Protein AF-A0A9D6KEC2-F1 (afdb_monomer_lite)

Foldseek 3Di:
DDDDDDDDDDDPVVVVVLVVVCVVVVHDDSVVVVVVQVVQVVVVHPAPPVRDDDDDDDDDDDPVCNVCPCVVVVVVVVPPDDPDPDPDDDD

Sequence (91 aa):
MSKQAVSVTLRAENLLWLRGQTRTMRVRSISEVLDRLVSTARRGGHVHAASIRSVVGTVRIAADDPDLATADAAVRALFPARPRAVIQTRG

Secondary structure (DSSP, 8-state):
-PPPP------HHHHHHHHHHHHHTT-S-HHHHHHHHHHHHHTT-SS-GGG------PPPPPTT-TT-TTHHHHHHHHS--PPP-------

pLDDT: mean 82.04, std 14.64, range [46.91, 97.69]

Radius of gyration: 20.07 Å; chains: 1; bounding box: 35×53×46 Å

Structure (mmCIF, N/CA/C/O backbone):
data_AF-A0A9D6KEC2-F1
#
_entry.id   AF-A0A9D6KEC2-F1
#
loop_
_atom_site.group_PDB
_atom_site.id
_atom_site.type_symbol
_atom_site.label_atom_id
_atom_site.label_alt_id
_atom_site.label_comp_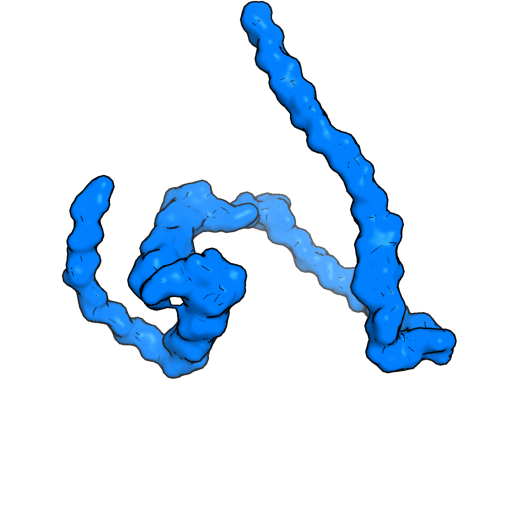id
_atom_site.label_asym_id
_atom_site.label_entity_id
_atom_site.label_seq_id
_atom_site.pdbx_PDB_ins_code
_atom_site.Cartn_x
_atom_site.Cartn_y
_atom_site.Cartn_z
_atom_site.occupancy
_atom_site.B_iso_or_equiv
_atom_site.auth_seq_id
_atom_site.auth_comp_id
_atom_site.auth_asym_id
_atom_site.auth_atom_id
_atom_site.pdbx_PDB_model_num
ATOM 1 N N . MET A 1 1 ? -6.297 14.798 18.523 1.00 53.25 1 MET A N 1
ATOM 2 C CA . MET A 1 1 ? -7.522 13.990 18.712 1.00 53.25 1 MET A CA 1
ATOM 3 C C . MET A 1 1 ? -7.152 12.711 19.441 1.00 53.25 1 MET A C 1
ATOM 5 O O . MET A 1 1 ? -6.080 12.176 19.174 1.00 53.25 1 MET A O 1
ATOM 9 N N . SER A 1 2 ? -7.984 12.261 20.378 1.00 83.00 2 SER A N 1
ATOM 10 C CA . SER A 1 2 ? -7.819 10.968 21.047 1.00 83.00 2 SER A CA 1
ATOM 11 C C . SER A 1 2 ? -8.033 9.826 20.048 1.00 83.00 2 SER A C 1
ATOM 13 O O . SER A 1 2 ? -8.877 9.919 19.159 1.00 83.00 2 SER A O 1
ATOM 15 N N . LYS A 1 3 ? -7.237 8.758 20.163 1.00 85.19 3 LYS A N 1
ATOM 16 C CA . LYS A 1 3 ? -7.410 7.536 19.364 1.00 85.19 3 LYS A CA 1
ATOM 17 C C . LYS A 1 3 ? -8.359 6.597 20.105 1.00 85.19 3 LYS A C 1
ATOM 19 O O . LYS A 1 3 ? -8.178 6.389 21.302 1.00 85.19 3 LYS A O 1
ATOM 24 N N . GLN A 1 4 ? -9.327 6.018 19.400 1.00 92.94 4 GLN A N 1
ATOM 25 C CA . GLN A 1 4 ? -10.224 4.998 19.945 1.00 92.94 4 GLN A CA 1
ATOM 26 C C . GLN A 1 4 ? -9.775 3.609 19.482 1.00 92.94 4 GLN A C 1
ATOM 28 O O . GLN A 1 4 ? -9.465 3.415 18.307 1.00 92.94 4 GLN A O 1
ATOM 33 N N . ALA A 1 5 ? -9.726 2.648 20.405 1.00 94.38 5 ALA A N 1
ATOM 34 C CA . ALA A 1 5 ? -9.419 1.261 20.079 1.00 94.38 5 ALA A CA 1
ATOM 35 C C . ALA A 1 5 ? -10.639 0.566 19.453 1.00 94.38 5 ALA A C 1
ATOM 37 O O . ALA A 1 5 ? -11.767 0.728 19.917 1.00 94.38 5 ALA A O 1
ATOM 38 N N . VAL A 1 6 ? -10.399 -0.208 18.397 1.00 92.94 6 VAL A N 1
ATOM 39 C CA . VAL A 1 6 ? -11.413 -0.930 17.617 1.00 92.94 6 VAL A CA 1
ATOM 40 C C . VAL A 1 6 ? -10.801 -2.234 17.101 1.00 92.94 6 VAL A C 1
ATOM 42 O O . VAL A 1 6 ? -9.621 -2.266 16.750 1.00 92.94 6 VAL A O 1
ATOM 45 N N . SER A 1 7 ? -11.603 -3.300 17.052 1.00 94.81 7 SER A N 1
ATOM 46 C CA . SER A 1 7 ? -11.249 -4.553 16.379 1.00 94.81 7 SER A CA 1
ATOM 47 C C . SER A 1 7 ? -11.747 -4.536 14.934 1.00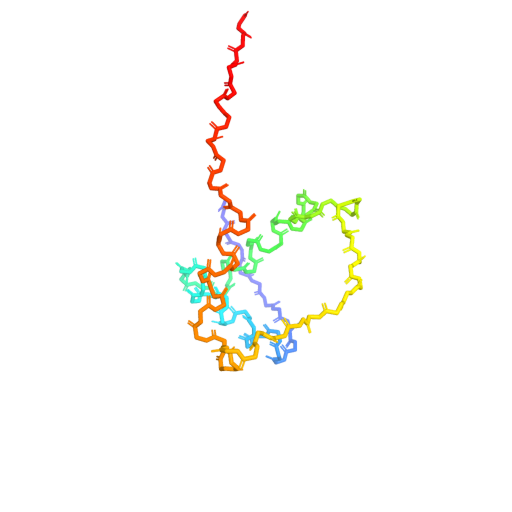 94.81 7 SER A C 1
ATOM 49 O O . SER A 1 7 ? -12.865 -4.102 14.665 1.00 94.81 7 SER A O 1
ATOM 51 N N . VAL A 1 8 ? -10.919 -5.010 14.005 1.00 93.25 8 VAL A N 1
ATOM 52 C CA . VAL A 1 8 ? -11.234 -5.091 12.573 1.00 93.25 8 VAL A CA 1
ATOM 53 C C . VAL A 1 8 ? -10.812 -6.449 12.039 1.00 93.25 8 VAL A C 1
ATOM 55 O O . VAL A 1 8 ? -9.676 -6.879 12.236 1.00 93.25 8 VAL A O 1
ATOM 58 N N . THR A 1 9 ? -11.719 -7.107 11.322 1.00 96.56 9 THR A N 1
ATOM 59 C CA . THR A 1 9 ? -11.450 -8.380 10.652 1.00 96.56 9 THR A CA 1
ATOM 60 C C . THR A 1 9 ? -11.020 -8.113 9.216 1.00 96.56 9 THR A C 1
ATOM 62 O O . THR A 1 9 ? -11.744 -7.484 8.448 1.00 96.56 9 THR A O 1
ATOM 65 N N . LEU A 1 10 ? -9.832 -8.587 8.845 1.00 96.00 10 LEU A N 1
ATOM 66 C CA . LEU A 1 10 ? -9.241 -8.402 7.521 1.00 96.00 10 LEU A CA 1
ATOM 67 C C . LEU A 1 10 ? -8.751 -9.745 6.985 1.00 96.00 10 LEU A C 1
ATOM 69 O O . LEU A 1 10 ? -8.390 -10.634 7.755 1.00 96.00 10 LEU A O 1
ATOM 73 N N . ARG A 1 11 ? -8.695 -9.873 5.657 1.00 97.69 11 ARG A N 1
ATOM 74 C CA . ARG A 1 11 ? -8.058 -11.027 5.011 1.00 97.69 11 ARG A CA 1
ATOM 75 C C . ARG A 1 11 ? -6.568 -11.092 5.367 1.00 97.69 11 ARG A C 1
ATOM 77 O O . ARG A 1 11 ? -5.940 -10.055 5.603 1.00 97.69 11 ARG A O 1
ATOM 84 N N . ALA A 1 12 ? -6.002 -12.297 5.383 1.00 96.38 12 ALA A N 1
ATOM 85 C CA . ALA A 1 12 ? -4.613 -12.520 5.783 1.00 96.38 12 ALA A CA 1
ATOM 86 C C . ALA A 1 12 ? -3.623 -11.761 4.883 1.00 96.38 12 ALA A C 1
ATOM 88 O O . ALA A 1 12 ? -2.671 -11.155 5.377 1.00 96.38 12 ALA A O 1
ATOM 89 N N . GLU A 1 13 ? -3.899 -11.707 3.580 1.00 95.88 13 GLU A N 1
ATOM 90 C CA . GLU A 1 13 ? -3.084 -10.983 2.595 1.00 95.88 13 GLU A CA 1
ATOM 91 C C . GLU A 1 13 ? -3.039 -9.476 2.899 1.00 95.88 13 GLU A C 1
ATOM 93 O O . GLU A 1 13 ? -1.977 -8.853 2.852 1.00 95.88 13 GLU A O 1
ATOM 98 N N . ASN A 1 14 ? -4.173 -8.894 3.305 1.00 95.50 14 ASN A N 1
ATOM 99 C CA . ASN A 1 14 ? -4.257 -7.480 3.680 1.00 95.50 14 ASN A CA 1
ATOM 100 C C . ASN A 1 14 ? -3.474 -7.192 4.966 1.00 95.50 14 ASN A C 1
ATOM 102 O O . ASN A 1 14 ? -2.826 -6.152 5.078 1.00 95.50 14 ASN A O 1
ATOM 106 N N . LEU A 1 15 ? -3.495 -8.116 5.932 1.00 96.00 15 LEU A N 1
ATOM 107 C CA . LEU A 1 15 ? -2.696 -7.998 7.154 1.00 96.00 15 LEU A CA 1
ATOM 108 C C . LEU A 1 15 ? -1.195 -8.067 6.855 1.00 96.00 15 LEU A C 1
ATOM 110 O O . LEU A 1 15 ? -0.423 -7.290 7.423 1.00 96.00 15 LEU A O 1
ATOM 114 N N . LEU A 1 16 ? -0.781 -8.964 5.957 1.00 96.69 16 LEU A N 1
ATOM 115 C CA . LEU A 1 16 ? 0.607 -9.060 5.510 1.00 96.69 16 LEU A CA 1
ATOM 116 C C . LEU A 1 16 ? 1.047 -7.771 4.806 1.00 96.69 16 LEU A C 1
ATOM 118 O O . LEU A 1 16 ? 2.091 -7.212 5.145 1.00 96.69 16 LEU A O 1
ATOM 122 N N . TRP A 1 17 ? 0.221 -7.260 3.893 1.00 96.06 17 TRP A N 1
ATOM 123 C CA . TRP A 1 17 ? 0.482 -6.002 3.200 1.00 96.06 17 TRP A CA 1
ATOM 124 C C . TRP A 1 17 ? 0.610 -4.824 4.180 1.00 96.06 17 TRP A C 1
ATOM 126 O O . TRP A 1 17 ? 1.597 -4.088 4.120 1.00 96.06 17 TRP A O 1
ATOM 136 N N . LEU A 1 18 ? -0.302 -4.691 5.153 1.00 96.25 18 LEU A N 1
ATOM 137 C CA . LEU A 1 18 ? -0.244 -3.641 6.182 1.00 96.25 18 LEU A CA 1
ATOM 138 C C . LEU A 1 18 ? 1.036 -3.718 7.032 1.00 96.25 18 LEU A C 1
ATOM 140 O O . LEU A 1 18 ? 1.633 -2.685 7.334 1.00 96.25 18 LEU A O 1
ATOM 144 N N . ARG A 1 19 ? 1.492 -4.927 7.387 1.00 95.12 19 ARG A N 1
ATOM 145 C CA . ARG A 1 19 ? 2.771 -5.144 8.091 1.00 95.12 19 ARG A CA 1
ATOM 146 C C . ARG A 1 19 ? 3.987 -4.785 7.237 1.00 95.12 19 ARG A C 1
ATOM 148 O O . ARG A 1 19 ? 5.006 -4.374 7.780 1.00 95.12 19 ARG A O 1
ATOM 155 N N . GLY A 1 20 ? 3.909 -4.944 5.919 1.00 96.38 20 GLY A N 1
ATOM 156 C CA . GLY A 1 20 ? 4.935 -4.437 5.007 1.00 96.38 20 GLY A CA 1
ATOM 157 C C . GLY A 1 20 ? 4.986 -2.909 5.027 1.00 96.38 20 GLY A C 1
ATOM 158 O O . GLY A 1 20 ? 6.051 -2.318 5.207 1.00 96.38 20 GLY A O 1
ATOM 159 N N . GLN A 1 21 ? 3.817 -2.268 4.941 1.00 95.75 21 GLN A N 1
ATOM 160 C CA . GLN A 1 21 ? 3.708 -0.809 4.909 1.00 95.75 21 GLN A CA 1
ATOM 161 C C . GLN A 1 21 ? 4.218 -0.127 6.181 1.00 95.75 21 GLN A C 1
ATOM 163 O O . GLN A 1 21 ? 4.774 0.965 6.083 1.00 95.75 21 GLN A O 1
ATOM 168 N N . THR A 1 22 ? 4.106 -0.749 7.362 1.00 95.69 22 THR A N 1
ATOM 169 C CA . THR A 1 22 ? 4.676 -0.158 8.588 1.00 95.69 22 THR A CA 1
ATOM 170 C C . THR A 1 22 ? 6.181 0.076 8.459 1.00 95.69 22 THR A C 1
ATOM 172 O O . THR A 1 22 ? 6.671 1.135 8.852 1.00 95.69 22 THR A O 1
ATOM 175 N N . ARG A 1 23 ? 6.906 -0.864 7.835 1.00 91.75 23 ARG A N 1
ATOM 176 C CA . ARG A 1 23 ? 8.346 -0.739 7.565 1.00 91.75 23 ARG A CA 1
ATOM 177 C C . ARG A 1 23 ? 8.628 0.307 6.492 1.00 91.75 23 ARG A C 1
ATOM 179 O O . ARG A 1 23 ? 9.442 1.198 6.723 1.00 91.75 23 ARG A O 1
ATOM 186 N N . THR A 1 24 ? 7.931 0.238 5.358 1.00 92.38 24 THR A N 1
ATOM 187 C CA . THR A 1 24 ? 8.121 1.171 4.233 1.00 92.38 24 THR A CA 1
ATOM 188 C C . THR A 1 24 ? 7.851 2.620 4.636 1.00 92.38 24 THR A C 1
ATOM 190 O O . THR A 1 24 ? 8.617 3.516 4.294 1.00 92.38 24 THR A O 1
ATOM 193 N N . MET A 1 25 ? 6.793 2.857 5.415 1.00 90.38 25 MET A N 1
ATOM 194 C CA .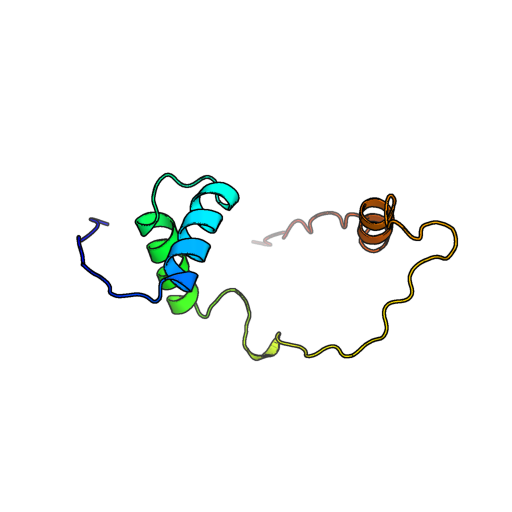 MET A 1 25 ? 6.414 4.189 5.893 1.00 90.38 25 MET A CA 1
ATOM 195 C C . MET A 1 25 ? 7.177 4.635 7.150 1.00 90.38 25 MET A C 1
ATOM 197 O O . MET A 1 25 ? 6.964 5.761 7.600 1.00 90.38 25 MET A O 1
ATOM 201 N N . ARG A 1 26 ? 8.035 3.776 7.725 1.00 91.88 26 ARG A N 1
ATOM 202 C CA . ARG A 1 26 ? 8.761 4.003 8.990 1.00 91.88 26 ARG A CA 1
ATOM 203 C C . ARG A 1 26 ? 7.847 4.398 10.159 1.00 91.88 26 ARG A C 1
ATOM 205 O O . ARG A 1 26 ? 8.193 5.260 10.965 1.00 91.88 26 ARG A O 1
ATOM 212 N N . VAL A 1 27 ? 6.674 3.774 10.252 1.00 93.62 27 VAL A N 1
ATOM 213 C CA . VAL A 1 27 ? 5.707 4.017 11.335 1.00 93.62 27 VAL A CA 1
ATOM 214 C C . VAL A 1 27 ? 5.734 2.897 12.367 1.00 93.62 27 VAL A C 1
ATOM 216 O O . VAL A 1 27 ? 6.144 1.771 12.087 1.00 93.62 27 VAL A O 1
ATOM 219 N N . ARG A 1 28 ? 5.285 3.203 13.588 1.00 90.31 28 ARG A N 1
ATOM 220 C CA . ARG A 1 28 ? 5.470 2.315 14.747 1.00 90.31 28 ARG A CA 1
ATOM 221 C C . ARG A 1 28 ? 4.365 1.275 14.917 1.00 90.31 28 ARG A C 1
ATOM 223 O O . ARG A 1 28 ? 4.500 0.383 15.747 1.00 90.31 28 ARG A O 1
ATOM 230 N N . SER A 1 29 ? 3.261 1.383 14.175 1.00 93.81 29 SER A N 1
ATOM 231 C CA . SER A 1 29 ? 2.116 0.481 14.340 1.00 93.81 29 SER A CA 1
ATOM 232 C C . SER A 1 29 ? 1.277 0.324 13.073 1.00 93.81 29 SER A C 1
ATOM 234 O O . SER A 1 29 ? 1.188 1.233 12.249 1.00 93.81 29 SER A O 1
ATOM 236 N N . ILE A 1 30 ? 0.600 -0.823 12.960 1.00 94.81 30 ILE A N 1
ATOM 237 C CA . ILE A 1 30 ? -0.399 -1.079 11.909 1.00 94.81 30 ILE A CA 1
ATOM 238 C C . ILE A 1 30 ? -1.559 -0.085 12.018 1.00 94.81 30 ILE A C 1
ATOM 240 O O . ILE A 1 30 ? -2.025 0.419 11.000 1.00 94.81 30 ILE A O 1
ATOM 244 N N . SER A 1 31 ? -1.989 0.248 13.239 1.00 94.06 31 SER A N 1
ATOM 245 C CA . SER A 1 31 ? -3.064 1.216 13.473 1.00 94.06 31 SER A CA 1
ATOM 246 C C . SER A 1 31 ? -2.743 2.591 12.891 1.00 94.06 31 SER A C 1
ATOM 248 O O . SER A 1 31 ? -3.637 3.266 12.403 1.00 94.06 31 SER A O 1
ATOM 250 N N . GLU A 1 32 ? -1.474 3.002 12.893 1.00 94.81 32 GLU A N 1
ATOM 251 C CA . GLU A 1 32 ? -1.036 4.263 12.288 1.00 94.81 32 GLU A CA 1
ATOM 252 C C . GLU A 1 32 ? -1.083 4.229 10.753 1.00 94.81 32 GLU A C 1
ATOM 254 O O . GLU A 1 32 ? -1.514 5.201 10.132 1.00 94.81 32 GLU A O 1
ATOM 259 N N . VAL A 1 33 ? -0.712 3.102 10.134 1.00 95.81 33 VAL A N 1
ATOM 260 C CA . VAL A 1 33 ? -0.889 2.902 8.682 1.00 95.81 33 VAL A CA 1
ATOM 261 C C . VAL A 1 33 ? -2.371 2.949 8.322 1.00 95.81 33 VAL A C 1
ATOM 263 O O . VAL A 1 33 ? -2.761 3.666 7.402 1.00 95.81 33 VAL A O 1
ATOM 266 N N . LEU A 1 34 ? -3.202 2.211 9.063 1.00 94.38 34 LEU A N 1
ATOM 267 C CA . LEU A 1 34 ? -4.637 2.128 8.816 1.00 94.38 34 LEU A CA 1
ATOM 268 C C . LEU A 1 34 ? -5.318 3.493 8.983 1.00 94.38 34 LEU A C 1
ATOM 270 O O . LEU A 1 34 ? -6.082 3.902 8.113 1.00 94.38 34 LEU A O 1
ATOM 274 N N . ASP A 1 35 ? -4.988 4.235 10.041 1.00 93.19 35 ASP A N 1
ATOM 275 C CA . ASP A 1 35 ? -5.507 5.585 10.283 1.00 93.19 35 ASP A CA 1
ATOM 276 C C . ASP A 1 35 ? -5.127 6.557 9.155 1.00 93.19 35 ASP A C 1
ATOM 278 O O . ASP A 1 35 ? -5.961 7.326 8.669 1.00 93.19 35 ASP A O 1
ATOM 282 N N . ARG A 1 36 ? -3.888 6.476 8.646 1.00 92.56 36 ARG A N 1
ATOM 283 C CA . ARG A 1 36 ? -3.439 7.284 7.503 1.00 92.56 36 ARG A CA 1
ATOM 284 C C . ARG A 1 36 ? -4.174 6.911 6.213 1.00 92.56 36 ARG A C 1
ATOM 286 O O . ARG A 1 36 ? -4.534 7.816 5.454 1.00 92.56 36 ARG A O 1
ATOM 293 N N . LEU A 1 37 ? -4.420 5.624 5.965 1.00 92.56 37 LEU A N 1
ATOM 294 C CA . LEU A 1 37 ? -5.193 5.155 4.809 1.00 92.56 37 LEU A CA 1
ATOM 295 C C . LEU A 1 37 ? -6.635 5.659 4.865 1.00 92.56 37 LEU A C 1
ATOM 297 O O . LEU A 1 37 ? -7.095 6.277 3.906 1.00 92.56 37 LEU A O 1
ATOM 301 N N . VAL A 1 38 ? -7.314 5.483 6.002 1.00 92.00 38 VAL A N 1
ATOM 302 C CA . VAL A 1 38 ? -8.685 5.971 6.213 1.00 92.00 38 VAL A CA 1
ATOM 303 C C . VAL A 1 38 ? -8.741 7.490 6.063 1.00 92.00 38 VAL A C 1
ATOM 305 O O . VAL A 1 38 ? -9.573 8.012 5.324 1.00 92.00 38 VAL A O 1
ATOM 308 N N . SER A 1 39 ? -7.811 8.211 6.690 1.00 91.81 39 SER A N 1
ATOM 309 C CA . SER A 1 39 ? -7.717 9.669 6.582 1.00 91.81 39 SER A CA 1
ATOM 310 C C . SER A 1 39 ? -7.512 10.137 5.142 1.00 91.81 39 SER A C 1
ATOM 312 O O . SER A 1 39 ? -8.073 11.149 4.730 1.00 91.81 39 SER A O 1
ATOM 314 N N . THR A 1 40 ? -6.709 9.413 4.364 1.00 89.31 40 THR A N 1
ATOM 315 C CA . THR A 1 40 ? -6.471 9.737 2.954 1.00 89.31 40 THR A CA 1
ATOM 316 C C . THR A 1 40 ? -7.704 9.445 2.111 1.00 89.31 40 THR A C 1
ATOM 318 O O . THR A 1 40 ? -8.111 10.303 1.335 1.00 89.31 40 THR A O 1
ATOM 321 N N . ALA A 1 41 ? -8.346 8.292 2.302 1.00 86.31 41 ALA A N 1
ATOM 322 C CA . ALA A 1 41 ? -9.585 7.948 1.612 1.00 86.31 41 ALA A CA 1
ATOM 323 C C . ALA A 1 41 ? -10.683 8.994 1.870 1.00 86.31 41 ALA A C 1
ATOM 325 O O . ALA A 1 41 ? -11.319 9.459 0.928 1.00 86.31 41 ALA A O 1
ATOM 326 N N . ARG A 1 42 ? -10.834 9.459 3.120 1.00 84.44 42 ARG A N 1
ATOM 327 C CA . ARG A 1 42 ? -11.793 10.524 3.473 1.00 84.44 42 ARG A CA 1
ATOM 328 C C . ARG A 1 42 ? -11.496 11.869 2.807 1.00 84.44 42 ARG A C 1
ATOM 330 O O . ARG A 1 42 ? -12.422 12.642 2.602 1.00 84.44 42 ARG A O 1
ATOM 337 N N . ARG A 1 43 ? -10.237 12.152 2.458 1.00 87.25 43 ARG A N 1
ATOM 338 C CA . ARG A 1 43 ? -9.838 13.355 1.703 1.00 87.25 43 ARG A CA 1
ATOM 339 C C . ARG A 1 43 ? -9.984 13.206 0.181 1.00 87.25 43 ARG A C 1
ATOM 341 O O . ARG A 1 43 ? -9.559 14.098 -0.541 1.00 87.25 43 ARG A O 1
ATOM 348 N N . GLY A 1 44 ? -10.561 12.105 -0.308 1.00 76.31 44 GLY A N 1
ATOM 349 C CA . GLY A 1 44 ? -10.694 11.824 -1.742 1.00 76.31 44 GLY A CA 1
ATOM 350 C C . GLY A 1 44 ? -9.572 10.957 -2.326 1.00 76.31 44 GLY A C 1
ATOM 351 O O . GLY A 1 44 ? -9.471 10.834 -3.542 1.00 76.31 44 GLY A O 1
ATOM 352 N N . GLY A 1 45 ? -8.741 10.331 -1.484 1.00 70.12 45 GLY A N 1
ATOM 353 C CA . GLY A 1 45 ? -7.633 9.477 -1.919 1.00 70.12 45 GLY A CA 1
ATOM 354 C C . GLY A 1 45 ? -6.371 10.256 -2.313 1.00 70.12 45 GLY A C 1
ATOM 355 O O . GLY A 1 45 ? -6.273 11.466 -2.129 1.00 70.12 45 GLY A O 1
ATOM 356 N N . HIS A 1 46 ? -5.363 9.543 -2.826 1.00 65.62 46 HIS A N 1
ATOM 357 C CA . HIS A 1 46 ? -4.139 10.151 -3.378 1.00 65.62 46 HIS A CA 1
ATOM 358 C C . HIS A 1 46 ? -4.284 10.574 -4.846 1.00 65.62 46 HIS A C 1
ATOM 360 O O . HIS A 1 46 ? -3.387 11.208 -5.395 1.00 65.62 46 HIS A O 1
ATOM 366 N N . VAL A 1 47 ? -5.381 10.181 -5.492 1.00 60.75 47 VAL A N 1
ATOM 367 C CA . VAL A 1 47 ? -5.562 10.277 -6.937 1.00 60.75 47 VAL A CA 1
ATOM 368 C C . VAL A 1 47 ? -7.000 10.719 -7.173 1.00 60.75 47 VAL A C 1
ATOM 370 O O . VAL A 1 47 ? -7.929 10.037 -6.745 1.00 60.75 47 VAL A O 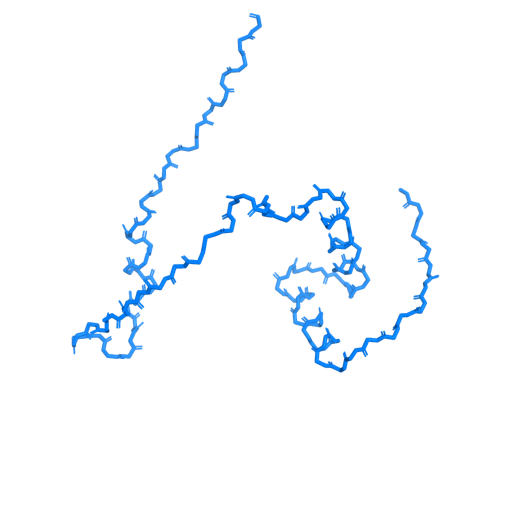1
ATOM 373 N N . HIS A 1 48 ? -7.195 11.859 -7.834 1.00 62.34 48 HIS A N 1
ATOM 374 C CA . HIS A 1 48 ? -8.524 12.242 -8.302 1.00 62.34 48 HIS A CA 1
ATOM 375 C C . HIS A 1 48 ? -8.970 11.179 -9.314 1.00 62.34 48 HIS A C 1
ATOM 377 O O . HIS A 1 48 ? -8.163 10.765 -10.143 1.00 62.34 48 HIS A O 1
ATOM 383 N N . ALA A 1 49 ? -10.230 10.733 -9.302 1.00 62.94 49 ALA A N 1
ATOM 384 C CA . ALA A 1 49 ? -10.688 9.717 -10.265 1.00 62.94 49 ALA A CA 1
ATOM 385 C C . ALA A 1 49 ? -10.371 10.106 -11.729 1.00 62.94 49 ALA A C 1
ATOM 387 O O . ALA A 1 49 ? -10.001 9.261 -12.537 1.00 62.94 49 ALA A O 1
ATOM 388 N N . ALA A 1 50 ? -10.397 11.409 -12.029 1.00 65.19 50 ALA A N 1
ATOM 389 C CA . ALA A 1 50 ? -10.037 11.986 -13.323 1.00 65.19 50 ALA A CA 1
ATOM 390 C C . ALA A 1 50 ? -8.537 11.903 -13.690 1.00 65.19 50 ALA A C 1
ATOM 392 O O . ALA A 1 50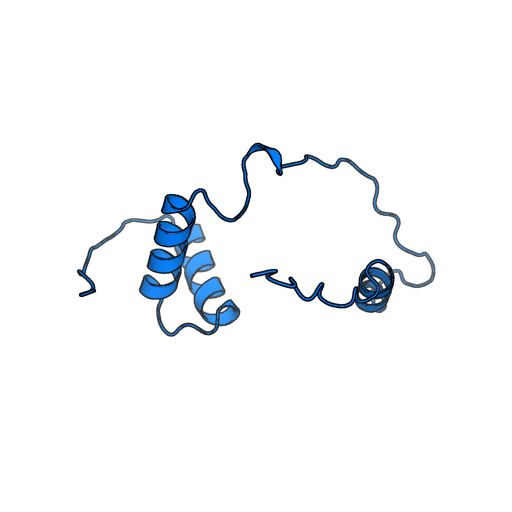 ? -8.185 12.105 -14.849 1.00 65.19 50 ALA A O 1
ATOM 393 N N . SER A 1 51 ? -7.641 11.628 -12.737 1.00 64.31 51 SER A N 1
ATOM 394 C CA . SER A 1 51 ? -6.202 11.470 -12.987 1.00 64.31 51 SER A CA 1
ATOM 395 C C . SER A 1 51 ? -5.761 10.009 -13.130 1.00 64.31 51 SER A C 1
ATOM 397 O O . SER A 1 51 ? -4.583 9.759 -13.380 1.00 64.31 51 SER A O 1
ATOM 399 N N . ILE A 1 52 ? -6.674 9.040 -12.993 1.00 64.25 52 ILE A N 1
ATOM 400 C CA . ILE A 1 52 ? -6.396 7.631 -13.291 1.00 64.25 52 ILE A CA 1
ATOM 401 C C . ILE A 1 52 ? -6.394 7.469 -14.815 1.00 64.25 52 ILE A C 1
ATOM 403 O O . ILE A 1 52 ? -7.432 7.589 -15.461 1.00 64.25 52 ILE A O 1
ATOM 407 N N . ARG A 1 53 ? -5.226 7.192 -15.402 1.00 62.62 53 ARG A N 1
ATOM 408 C CA . ARG A 1 53 ? -5.104 6.807 -16.814 1.00 62.62 53 ARG A CA 1
ATOM 409 C C . ARG A 1 53 ? -4.622 5.368 -16.909 1.00 62.62 53 ARG A C 1
ATOM 411 O O . ARG A 1 53 ? -3.575 5.037 -16.363 1.00 62.62 53 ARG A O 1
ATOM 418 N N . SER A 1 54 ? -5.382 4.532 -17.613 1.00 60.69 54 SER A N 1
ATOM 419 C CA . SER A 1 54 ? -4.893 3.225 -18.050 1.00 60.69 54 SER A CA 1
ATOM 420 C C . SER A 1 54 ? -3.890 3.450 -19.178 1.00 60.69 54 SER A C 1
ATOM 422 O O . SER A 1 54 ? -4.220 4.103 -20.169 1.00 60.69 54 SER A O 1
ATOM 424 N N . VAL A 1 55 ? -2.660 2.968 -19.009 1.00 66.75 55 VAL A N 1
ATOM 425 C CA . VAL A 1 55 ? -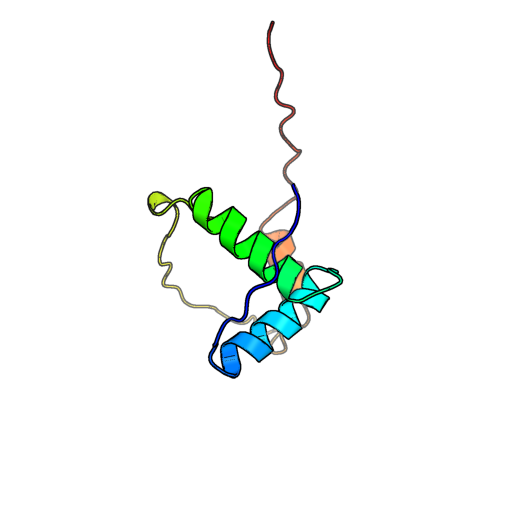1.612 3.052 -20.030 1.00 66.75 55 VAL A CA 1
ATOM 426 C C . VAL A 1 55 ? -1.278 1.631 -20.457 1.00 66.75 55 VAL A C 1
ATOM 428 O O . VAL A 1 55 ? -0.741 0.856 -19.671 1.00 66.75 55 VAL A O 1
ATOM 431 N N . VAL A 1 56 ? -1.611 1.293 -21.702 1.00 72.62 56 VAL A N 1
ATOM 432 C CA . VAL A 1 56 ? -1.183 0.047 -22.347 1.00 72.62 56 VAL A CA 1
ATOM 433 C C . VAL A 1 56 ? 0.023 0.376 -23.218 1.00 72.62 56 VAL A C 1
ATOM 435 O O . VAL A 1 56 ? -0.040 1.281 -24.048 1.00 72.62 56 VAL A O 1
ATOM 438 N N . GLY A 1 57 ? 1.126 -0.339 -23.019 1.00 68.12 57 GLY A N 1
ATOM 439 C CA . GLY A 1 57 ? 2.367 -0.131 -23.757 1.00 68.12 57 GLY A CA 1
ATOM 440 C C . GLY A 1 57 ? 3.261 -1.364 -23.716 1.00 68.12 57 GLY A C 1
ATOM 441 O O . GLY A 1 57 ? 3.045 -2.274 -22.918 1.00 68.12 57 GLY A O 1
ATOM 442 N N . THR A 1 58 ? 4.264 -1.391 -24.592 1.00 78.19 58 THR A N 1
ATOM 443 C CA . THR A 1 58 ? 5.255 -2.475 -24.645 1.00 78.19 58 THR A CA 1
ATOM 444 C C . THR A 1 58 ? 6.538 -2.001 -23.977 1.00 78.19 58 THR A C 1
ATOM 446 O O . THR A 1 58 ? 7.043 -0.932 -24.319 1.00 78.19 58 THR A O 1
ATOM 449 N N . VAL A 1 59 ? 7.080 -2.787 -23.047 1.00 74.44 59 VAL A N 1
ATOM 450 C CA . VAL A 1 59 ? 8.406 -2.534 -22.469 1.00 74.44 59 VAL A CA 1
ATOM 451 C C . VAL A 1 59 ? 9.435 -3.286 -23.304 1.00 74.44 59 VAL A C 1
ATOM 453 O O . VAL A 1 59 ? 9.318 -4.495 -23.491 1.00 74.44 59 VAL A O 1
ATOM 456 N N . ARG A 1 60 ? 10.434 -2.570 -23.828 1.00 79.88 60 ARG A N 1
ATOM 457 C CA . ARG A 1 60 ? 11.604 -3.182 -24.468 1.00 79.88 60 ARG A CA 1
ATOM 458 C C . ARG A 1 60 ? 12.756 -3.166 -23.473 1.00 79.88 60 ARG A C 1
ATOM 460 O O . ARG A 1 60 ? 13.084 -2.106 -22.950 1.00 79.88 60 ARG A O 1
ATOM 467 N N . ILE A 1 61 ? 13.341 -4.332 -23.229 1.00 84.75 61 ILE A N 1
ATOM 468 C CA . ILE A 1 61 ? 14.567 -4.472 -22.441 1.00 84.75 61 ILE A CA 1
ATOM 469 C C . ILE A 1 61 ? 15.749 -4.223 -23.379 1.00 84.75 61 ILE A C 1
ATOM 471 O O . ILE A 1 61 ? 15.738 -4.685 -24.525 1.00 84.75 61 ILE A O 1
ATOM 475 N N . ALA A 1 62 ? 16.720 -3.437 -22.918 1.00 84.81 62 ALA A N 1
ATOM 476 C CA . ALA A 1 62 ? 17.918 -3.136 -23.685 1.00 84.81 62 ALA A CA 1
ATOM 477 C C . ALA A 1 62 ? 18.757 -4.414 -23.835 1.00 84.81 62 ALA A C 1
ATOM 479 O O . ALA A 1 62 ? 18.935 -5.162 -22.877 1.00 84.81 62 ALA A O 1
ATOM 480 N N . ALA A 1 63 ? 19.228 -4.703 -25.049 1.00 87.75 63 ALA A N 1
ATOM 481 C CA . ALA A 1 63 ? 19.932 -5.958 -25.329 1.00 87.75 63 ALA A CA 1
ATOM 482 C C . ALA A 1 63 ? 21.292 -6.048 -24.612 1.00 87.75 63 ALA A C 1
ATOM 484 O O . ALA A 1 63 ? 21.785 -7.142 -24.358 1.00 87.75 63 ALA A O 1
ATOM 485 N N . ASP A 1 64 ? 21.878 -4.896 -24.300 1.00 90.56 64 ASP A N 1
ATOM 486 C CA . ASP A 1 64 ? 23.132 -4.696 -23.579 1.00 90.56 64 ASP A CA 1
ATOM 487 C C . ASP A 1 64 ? 22.961 -4.617 -22.051 1.00 90.56 64 ASP A C 1
ATOM 489 O O . ASP A 1 64 ? 23.956 -4.652 -21.333 1.00 90.56 64 ASP A O 1
ATOM 493 N N . ASP A 1 65 ? 21.722 -4.571 -21.550 1.00 87.56 65 ASP A N 1
ATOM 494 C CA . ASP A 1 65 ? 21.398 -4.634 -20.118 1.00 87.56 65 ASP A CA 1
ATOM 495 C C . ASP A 1 65 ? 20.220 -5.597 -19.851 1.00 87.56 65 ASP A C 1
ATOM 497 O O . ASP A 1 65 ? 19.140 -5.177 -19.412 1.00 87.56 65 ASP A O 1
ATOM 501 N N . PRO A 1 66 ? 20.385 -6.903 -20.143 1.00 88.00 66 PRO A N 1
ATOM 502 C CA . PRO A 1 66 ? 19.313 -7.888 -19.996 1.00 88.00 66 PRO A CA 1
ATOM 503 C C . PRO A 1 66 ? 18.897 -8.101 -18.535 1.00 88.00 66 PRO A C 1
ATOM 505 O O . PRO A 1 66 ? 17.734 -8.399 -18.267 1.00 88.00 66 PRO A O 1
ATOM 508 N N . ASP A 1 67 ? 19.830 -7.904 -17.600 1.00 92.56 67 ASP A N 1
ATOM 509 C CA . ASP A 1 67 ? 19.610 -8.058 -16.159 1.00 92.56 67 ASP A CA 1
ATOM 510 C C . ASP A 1 67 ? 19.086 -6.773 -15.494 1.00 92.56 67 ASP A C 1
ATOM 512 O O . ASP A 1 67 ? 18.876 -6.747 -14.279 1.00 92.56 67 ASP A O 1
ATOM 516 N N . LEU A 1 68 ? 18.840 -5.712 -16.278 1.00 88.88 68 LEU A N 1
ATOM 517 C CA . LEU A 1 68 ? 18.304 -4.427 -15.817 1.00 88.88 68 LEU A CA 1
ATOM 518 C C . LEU A 1 68 ? 19.173 -3.744 -14.748 1.00 88.88 68 LEU A C 1
ATOM 520 O O . LEU A 1 68 ? 18.669 -2.953 -13.942 1.00 88.88 68 LEU A O 1
ATOM 524 N N . ALA A 1 69 ? 20.477 -4.014 -14.738 1.00 93.62 69 ALA A N 1
ATOM 525 C CA . ALA A 1 69 ? 21.411 -3.479 -13.755 1.00 93.62 69 ALA A CA 1
ATOM 526 C C . ALA A 1 69 ? 21.471 -1.941 -13.790 1.00 93.62 69 ALA A C 1
ATOM 528 O O . ALA A 1 69 ? 21.768 -1.303 -12.778 1.00 93.62 69 ALA A O 1
ATOM 529 N N . THR A 1 70 ? 21.155 -1.332 -14.937 1.00 90.75 70 THR A N 1
ATOM 530 C CA . THR A 1 70 ? 21.167 0.123 -15.143 1.00 90.75 70 THR A CA 1
ATOM 531 C C . THR A 1 70 ? 19.772 0.750 -15.226 1.00 90.75 70 THR A C 1
ATOM 533 O O . THR A 1 70 ? 19.652 1.974 -15.350 1.00 90.75 70 THR A O 1
ATOM 536 N N . ALA A 1 71 ? 18.703 -0.044 -15.098 1.00 86.69 71 ALA A N 1
ATOM 537 C CA . ALA A 1 71 ? 17.329 0.414 -15.310 1.00 86.69 71 ALA A CA 1
ATOM 538 C C . ALA A 1 71 ? 16.930 1.583 -14.393 1.00 86.69 71 ALA A C 1
ATOM 540 O O . ALA A 1 71 ? 16.301 2.541 -14.845 1.00 86.69 71 ALA A O 1
ATOM 541 N N . ASP A 1 72 ? 17.357 1.566 -13.129 1.00 84.62 72 ASP A N 1
ATOM 542 C CA . ASP A 1 72 ? 17.109 2.656 -12.179 1.00 84.62 72 ASP A CA 1
ATOM 543 C C . ASP A 1 72 ? 17.713 3.988 -12.647 1.00 84.62 72 ASP A C 1
ATOM 545 O O . ASP A 1 72 ? 17.077 5.043 -12.545 1.00 84.62 72 ASP A O 1
ATOM 549 N N . ALA A 1 73 ? 18.942 3.954 -13.169 1.00 87.81 73 ALA A N 1
ATOM 550 C CA . ALA A 1 73 ? 19.614 5.137 -13.693 1.00 87.81 73 ALA A CA 1
ATOM 551 C C . ALA A 1 73 ? 18.918 5.640 -14.966 1.00 87.81 73 ALA A C 1
ATOM 553 O O . ALA A 1 73 ? 18.657 6.840 -15.089 1.00 87.81 73 ALA A O 1
ATOM 554 N N . ALA A 1 74 ? 18.541 4.724 -15.862 1.00 86.06 74 ALA A N 1
ATOM 555 C CA . ALA A 1 74 ? 17.816 5.039 -17.087 1.00 86.06 74 ALA A CA 1
ATOM 556 C C . ALA A 1 74 ? 16.454 5.697 -16.800 1.00 86.06 74 ALA A C 1
ATOM 558 O O . ALA A 1 74 ? 16.142 6.745 -17.364 1.00 86.06 74 ALA A O 1
ATOM 559 N N . VAL A 1 75 ? 15.663 5.153 -15.866 1.00 86.00 75 VAL A N 1
ATOM 560 C CA . VAL A 1 75 ? 14.366 5.732 -15.477 1.00 86.00 75 VAL A CA 1
ATOM 561 C C . VAL A 1 75 ? 14.543 7.116 -14.855 1.00 86.00 75 VAL A C 1
ATOM 563 O O . VAL A 1 75 ? 13.787 8.032 -15.173 1.00 86.00 75 VAL A O 1
ATOM 566 N N . ARG A 1 76 ? 15.553 7.317 -14.000 1.00 84.50 76 ARG A N 1
ATOM 567 C CA . ARG A 1 76 ? 15.833 8.640 -13.413 1.00 84.50 76 ARG A CA 1
ATOM 568 C C . ARG A 1 76 ? 16.204 9.678 -14.469 1.00 84.50 76 ARG A C 1
ATOM 570 O O . ARG A 1 76 ? 15.775 10.823 -14.351 1.00 84.50 76 ARG A O 1
ATOM 577 N N . ALA A 1 77 ? 16.943 9.284 -15.504 1.00 88.12 77 ALA A N 1
ATOM 578 C CA . ALA A 1 77 ? 17.309 10.171 -16.604 1.00 88.12 77 ALA A CA 1
ATOM 579 C C . ALA A 1 77 ? 16.092 10.665 -17.413 1.00 88.12 77 ALA A C 1
ATOM 581 O O . ALA A 1 77 ? 16.131 11.774 -17.942 1.00 88.12 77 ALA A O 1
ATOM 582 N N . LEU A 1 78 ? 14.987 9.904 -17.455 1.00 85.06 78 LEU A N 1
ATOM 583 C CA . LEU A 1 78 ? 13.730 10.333 -18.095 1.00 85.06 78 LEU A CA 1
ATOM 584 C C . LEU A 1 78 ? 13.032 11.481 -17.352 1.00 85.06 78 LEU A C 1
ATOM 586 O O . LEU A 1 78 ? 12.235 12.211 -17.944 1.00 85.06 78 LEU A O 1
ATOM 590 N N . PHE A 1 79 ? 13.322 11.653 -16.061 1.00 83.44 79 PHE A N 1
ATOM 591 C CA . PHE A 1 79 ? 12.717 12.673 -15.210 1.00 83.44 79 PHE A CA 1
ATOM 592 C C . PHE A 1 79 ? 13.794 13.598 -14.634 1.00 83.44 79 PHE A C 1
ATOM 594 O O . PHE A 1 79 ? 14.031 13.584 -13.421 1.00 83.44 79 PHE A O 1
ATOM 601 N N . PRO A 1 80 ? 14.451 14.427 -15.470 1.00 76.25 80 PRO A N 1
ATOM 602 C CA . PRO A 1 80 ? 15.423 15.390 -14.975 1.00 76.25 80 PRO A CA 1
ATOM 603 C C . PRO A 1 80 ? 14.757 16.288 -13.928 1.00 76.25 80 PRO A C 1
ATOM 605 O O . PRO A 1 80 ? 13.614 16.729 -14.099 1.00 76.25 80 PRO A O 1
ATOM 608 N N . ALA A 1 81 ? 15.458 16.512 -12.814 1.00 70.94 81 ALA A N 1
ATOM 609 C CA . ALA A 1 81 ? 14.928 17.236 -11.668 1.00 70.94 81 ALA A CA 1
ATOM 610 C C . ALA A 1 81 ? 14.415 18.614 -12.107 1.00 70.94 81 ALA A C 1
ATOM 612 O O . ALA A 1 81 ? 15.189 19.496 -12.477 1.00 70.94 81 ALA A O 1
ATOM 613 N N . ARG A 1 82 ? 13.092 18.807 -12.076 1.00 62.91 82 ARG A N 1
ATOM 614 C CA . ARG A 1 82 ? 12.513 20.131 -12.299 1.00 62.91 82 ARG A CA 1
ATOM 615 C C . ARG A 1 82 ? 12.745 20.977 -11.045 1.00 62.91 82 ARG A C 1
ATOM 617 O O . ARG A 1 82 ? 12.451 20.493 -9.947 1.00 62.91 82 ARG A O 1
ATOM 624 N N . PRO A 1 83 ? 13.223 22.227 -11.166 1.00 56.22 83 PRO A N 1
ATOM 625 C CA . PRO A 1 83 ? 13.258 23.129 -10.027 1.00 56.22 83 PRO A CA 1
ATOM 626 C C . PRO A 1 83 ? 11.838 23.299 -9.482 1.00 56.22 83 PRO A C 1
ATOM 628 O O . PRO A 1 83 ? 10.880 23.510 -10.229 1.00 56.22 83 PRO A O 1
ATOM 631 N N . ARG A 1 84 ? 11.699 23.147 -8.161 1.00 54.16 84 ARG A N 1
ATOM 632 C CA . ARG A 1 84 ? 10.435 23.333 -7.444 1.00 54.16 84 ARG A CA 1
ATOM 633 C C . ARG A 1 84 ? 9.947 24.753 -7.731 1.00 54.16 84 ARG A C 1
ATOM 635 O O . ARG A 1 84 ? 10.628 25.706 -7.362 1.00 54.16 84 ARG A O 1
ATOM 642 N N . ALA A 1 85 ? 8.796 24.896 -8.386 1.00 59.62 85 ALA A N 1
ATOM 643 C CA . ALA A 1 85 ? 8.191 26.204 -8.593 1.00 59.62 85 ALA A CA 1
ATOM 644 C C . ALA A 1 85 ? 7.934 26.845 -7.221 1.00 59.62 85 ALA A C 1
ATOM 646 O O . ALA A 1 85 ? 7.157 26.326 -6.416 1.00 59.62 85 ALA A O 1
ATOM 647 N N . VAL A 1 86 ? 8.637 27.940 -6.932 1.00 54.72 86 VAL A N 1
ATOM 648 C CA . VAL A 1 86 ? 8.336 28.800 -5.790 1.00 54.72 86 VAL A CA 1
ATOM 649 C C . VAL A 1 86 ? 7.015 29.479 -6.122 1.00 54.72 86 VAL A C 1
ATOM 651 O O . VAL A 1 86 ? 6.945 30.294 -7.038 1.00 54.72 86 VAL A O 1
ATOM 654 N N . ILE A 1 87 ? 5.951 29.098 -5.420 1.00 56.56 87 ILE A N 1
ATOM 655 C CA . ILE A 1 87 ? 4.663 29.780 -5.514 1.00 56.56 87 ILE A CA 1
ATOM 656 C C . ILE A 1 87 ? 4.878 31.172 -4.908 1.00 56.56 87 ILE A C 1
ATOM 658 O O . ILE A 1 87 ? 4.960 31.308 -3.690 1.00 56.56 87 ILE A O 1
ATOM 662 N N . GLN A 1 88 ? 5.045 32.195 -5.751 1.00 50.69 88 GLN A N 1
ATOM 663 C CA . GLN A 1 88 ? 5.000 33.585 -5.303 1.00 50.69 88 GLN A CA 1
ATOM 664 C C . GLN A 1 88 ? 3.546 33.932 -4.982 1.00 50.69 88 GLN A C 1
ATOM 666 O O . GLN A 1 88 ? 2.724 34.110 -5.881 1.00 50.69 88 GLN A O 1
ATOM 671 N N . THR A 1 89 ? 3.228 34.023 -3.696 1.00 47.88 89 THR A N 1
ATOM 672 C CA . THR A 1 89 ? 1.987 34.632 -3.219 1.00 47.88 89 THR A CA 1
ATOM 673 C C . THR A 1 89 ? 2.118 36.143 -3.408 1.00 47.88 89 THR A C 1
ATOM 675 O O . THR A 1 89 ? 2.869 36.791 -2.682 1.00 47.88 89 THR A O 1
ATOM 678 N N . ARG A 1 90 ? 1.445 36.706 -4.417 1.00 46.91 90 ARG A N 1
ATOM 679 C CA . ARG A 1 90 ? 1.251 38.160 -4.507 1.00 46.91 90 ARG A CA 1
ATOM 680 C C . ARG A 1 90 ? 0.213 38.570 -3.462 1.00 46.91 90 ARG A C 1
ATOM 682 O O . ARG A 1 90 ? -0.866 37.979 -3.429 1.00 46.91 90 ARG A O 1
ATOM 689 N N . GLY A 1 91 ? 0.607 39.506 -2.599 1.00 49.06 91 GLY A N 1
ATOM 690 C CA . GLY A 1 91 ? -0.286 40.250 -1.710 1.00 49.06 91 GLY A CA 1
ATOM 691 C C . GLY A 1 91 ? -0.999 41.384 -2.426 1.00 49.06 91 GLY A C 1
ATOM 692 O O . GLY A 1 91 ? -0.669 41.635 -3.610 1.00 49.06 91 GLY A O 1
#